Protein AF-A0A426TUD1-F1 (afdb_monomer_lite)

pLDDT: mean 88.81, std 11.78, range [49.31, 98.19]

Sequence (145 aa):
MYEAFNNWSYENLGQWHYAIGYLIVLLSHNWPIMAALAASFWFGVKAYLWPTRCNVSWLLTALLFGLVYEYDKHIATELHAAVDFLFGAEISFWNEPFHRLVGPVITTLLLASAIGMLVQSIRLSILARRARRPVAVVSSHGRQV

Secondary structure (DSSP, 8-state):
-HHHHHHHHHHHHTHHHHHHHHHHHHHHHSHHHHHHHHHHHHHHHHHHHS--HHHHHHHHHHHHHHHHHHIIIIIHHHHHHHHHHHHSSTTGGGHHHHHHIIIIIHHHHHHHHHHHHHHHHHHHHHHHHHHTS------------

Radius of gyration: 25.62 Å; chains: 1; bounding box: 61×51×90 Å

Organism: NCBI:txid2491704

Structure (mmCIF, N/CA/C/O backbone):
data_AF-A0A426TUD1-F1
#
_entry.id   AF-A0A426TUD1-F1
#
loop_
_atom_site.group_PDB
_atom_site.id
_atom_site.type_symbol
_atom_site.label_atom_id
_atom_site.label_alt_id
_atom_site.label_comp_id
_atom_site.label_asym_id
_atom_site.label_entity_id
_atom_site.label_seq_id
_atom_site.pdbx_PDB_ins_code
_atom_site.Cartn_x
_atom_site.Cartn_y
_atom_site.Cartn_z
_atom_site.occupancy
_atom_site.B_iso_or_equiv
_atom_site.auth_seq_id
_atom_site.auth_comp_id
_atom_site.auth_asym_id
_atom_site.auth_atom_id
_atom_site.pdbx_PDB_model_num
ATOM 1 N N . MET A 1 1 ? 31.308 -21.206 5.860 1.00 62.00 1 MET A N 1
ATOM 2 C CA . MET A 1 1 ? 30.139 -21.187 6.775 1.00 62.00 1 MET A CA 1
ATOM 3 C C . MET A 1 1 ? 28.824 -21.342 6.010 1.00 62.00 1 MET A C 1
ATOM 5 O O . MET A 1 1 ? 28.065 -22.231 6.357 1.00 62.00 1 MET A O 1
ATOM 9 N N . TYR A 1 2 ? 28.591 -20.568 4.939 1.00 69.75 2 TYR A N 1
ATOM 10 C CA . TYR A 1 2 ? 27.409 -20.718 4.071 1.00 69.75 2 TYR A CA 1
ATOM 11 C C . TYR A 1 2 ? 27.296 -22.094 3.396 1.00 69.75 2 TYR A C 1
ATOM 13 O O . TYR A 1 2 ? 26.233 -22.698 3.443 1.00 69.75 2 TYR A O 1
ATOM 21 N N . GLU A 1 3 ? 28.385 -22.630 2.839 1.00 78.81 3 GLU A N 1
ATOM 22 C CA . GLU A 1 3 ? 28.361 -23.938 2.158 1.00 78.81 3 GLU A CA 1
ATOM 23 C C . GLU A 1 3 ? 28.045 -25.105 3.103 1.00 78.81 3 GLU A C 1
ATOM 25 O O . GLU A 1 3 ? 27.258 -25.979 2.762 1.00 78.81 3 GLU A O 1
ATOM 30 N N . ALA A 1 4 ? 28.593 -25.086 4.322 1.00 83.44 4 ALA A N 1
ATOM 31 C CA . ALA A 1 4 ? 28.326 -26.118 5.323 1.00 83.44 4 ALA A CA 1
ATOM 32 C C . ALA A 1 4 ? 26.851 -26.132 5.763 1.00 83.44 4 ALA A C 1
ATOM 34 O O . ALA A 1 4 ? 26.264 -27.200 5.909 1.00 83.44 4 ALA A O 1
ATOM 35 N N . PHE A 1 5 ? 26.237 -24.954 5.928 1.00 80.00 5 PHE A N 1
ATOM 36 C CA . PHE A 1 5 ? 24.808 -24.844 6.229 1.00 80.00 5 PHE A CA 1
ATOM 37 C C . PHE A 1 5 ? 23.939 -25.291 5.048 1.00 80.00 5 PHE A C 1
ATOM 39 O O . PHE A 1 5 ? 22.968 -26.007 5.262 1.00 80.00 5 PHE A O 1
ATOM 46 N N . ASN A 1 6 ? 24.306 -24.916 3.819 1.00 80.31 6 ASN A N 1
ATOM 47 C CA . ASN A 1 6 ? 23.543 -25.245 2.613 1.00 80.31 6 ASN A CA 1
ATOM 48 C C . ASN A 1 6 ? 23.564 -26.754 2.305 1.00 80.31 6 ASN A C 1
ATOM 50 O O . ASN A 1 6 ? 22.553 -27.328 1.912 1.00 80.31 6 ASN A O 1
ATOM 54 N N . ASN A 1 7 ? 24.703 -27.416 2.535 1.00 84.50 7 ASN A N 1
ATOM 55 C CA . ASN A 1 7 ? 24.814 -28.869 2.391 1.00 84.50 7 ASN A CA 1
ATOM 56 C C . ASN A 1 7 ? 24.005 -29.593 3.477 1.00 84.50 7 ASN A C 1
ATOM 58 O O . ASN A 1 7 ? 23.218 -30.483 3.164 1.00 84.50 7 ASN A O 1
ATOM 62 N N . TRP A 1 8 ? 24.118 -29.156 4.738 1.00 87.62 8 TRP A N 1
ATOM 63 C CA . TRP A 1 8 ? 23.324 -29.715 5.835 1.00 87.62 8 TRP A CA 1
ATOM 64 C C . TRP A 1 8 ? 21.815 -29.530 5.611 1.00 87.62 8 TRP A C 1
ATOM 66 O O . TRP A 1 8 ? 21.039 -30.463 5.821 1.00 87.62 8 TRP A O 1
ATOM 76 N N . SER A 1 9 ? 21.382 -28.347 5.164 1.00 79.94 9 SER A N 1
ATOM 77 C CA . SER A 1 9 ? 19.968 -28.052 4.924 1.00 79.94 9 SER A CA 1
ATOM 78 C C . SER A 1 9 ? 19.413 -28.867 3.760 1.00 79.94 9 SER A C 1
ATOM 80 O O . SER A 1 9 ? 18.301 -29.379 3.862 1.00 79.94 9 SER A O 1
ATOM 82 N N . TYR A 1 10 ? 20.187 -29.048 2.688 1.00 81.19 10 TYR A N 1
ATOM 83 C CA . TYR A 1 10 ? 19.801 -29.890 1.560 1.00 81.19 10 TYR A CA 1
ATOM 84 C C . TYR A 1 10 ? 19.618 -31.357 1.976 1.00 81.19 10 TYR A C 1
ATOM 86 O O . TYR A 1 10 ? 18.614 -31.972 1.623 1.00 81.19 10 TYR A O 1
ATOM 94 N N . GLU A 1 11 ? 20.536 -31.901 2.775 1.00 87.12 11 GLU A N 1
ATOM 95 C CA . GLU A 1 11 ? 20.474 -33.292 3.240 1.00 87.12 11 GLU A CA 1
ATOM 96 C C . GLU A 1 11 ? 19.332 -33.553 4.236 1.00 87.12 11 GLU A C 1
ATOM 98 O O . GLU A 1 11 ? 18.717 -34.616 4.193 1.00 87.12 11 GLU A O 1
ATOM 103 N N . ASN A 1 12 ? 19.017 -32.594 5.117 1.00 87.94 12 ASN A N 1
ATOM 104 C CA . ASN A 1 12 ? 18.040 -32.795 6.199 1.00 87.94 12 ASN A CA 1
ATOM 105 C C . ASN A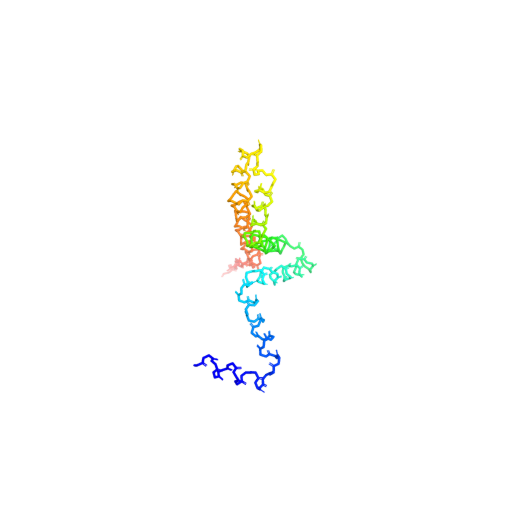 1 12 ? 16.622 -32.311 5.859 1.00 87.94 12 ASN A C 1
ATOM 107 O O . ASN A 1 12 ? 15.647 -32.861 6.367 1.00 87.94 12 ASN A O 1
ATOM 111 N N . LEU A 1 13 ? 16.486 -31.276 5.028 1.00 84.69 13 LEU A N 1
ATOM 112 C CA . LEU A 1 13 ? 15.191 -30.687 4.660 1.00 84.69 13 LEU A CA 1
ATOM 113 C C . LEU A 1 13 ? 14.800 -31.015 3.211 1.00 84.69 13 LEU A C 1
ATOM 115 O O . LEU A 1 13 ? 13.647 -30.814 2.822 1.00 84.69 13 LEU A O 1
ATOM 119 N N . GLY A 1 14 ? 15.727 -31.513 2.387 1.00 85.50 14 GLY A N 1
ATOM 120 C CA . GLY A 1 14 ? 15.478 -31.754 0.968 1.00 85.50 14 GLY A CA 1
ATOM 121 C C . GLY A 1 14 ? 14.998 -30.482 0.263 1.00 85.50 14 GLY A C 1
ATOM 122 O O . GLY A 1 14 ? 15.512 -29.387 0.485 1.00 85.50 14 GLY A O 1
ATOM 123 N N . GLN A 1 15 ? 13.947 -30.601 -0.551 1.00 84.75 15 GLN A N 1
ATOM 124 C CA . GLN A 1 15 ? 13.353 -29.465 -1.273 1.00 84.75 15 GLN A CA 1
ATOM 125 C C . GLN A 1 15 ? 12.700 -28.416 -0.352 1.00 84.75 15 GLN A C 1
ATOM 127 O O . GLN A 1 15 ? 12.514 -27.267 -0.759 1.00 84.75 15 GLN A O 1
ATOM 132 N N . TRP A 1 16 ? 12.387 -28.765 0.904 1.00 86.94 16 TRP A N 1
ATOM 133 C CA . TRP A 1 16 ? 11.811 -27.812 1.856 1.00 86.94 16 TRP A CA 1
ATOM 134 C C . TRP A 1 16 ? 12.781 -26.703 2.243 1.00 86.94 16 TRP A C 1
ATOM 136 O O . TRP A 1 16 ? 12.329 -25.609 2.572 1.00 86.94 16 TRP A O 1
ATOM 146 N N . HIS A 1 17 ? 14.093 -26.939 2.161 1.00 85.00 17 HIS A N 1
ATOM 147 C CA . HIS A 1 17 ? 15.090 -25.900 2.428 1.00 85.00 17 HIS A CA 1
ATOM 148 C C . HIS A 1 17 ? 14.939 -24.725 1.446 1.00 85.00 17 HIS A C 1
ATOM 150 O O . HIS A 1 17 ? 14.888 -23.570 1.873 1.00 85.00 17 HIS A O 1
ATOM 156 N N . TYR A 1 18 ? 14.717 -25.023 0.159 1.00 84.31 18 TYR A N 1
ATOM 157 C CA . TYR A 1 18 ? 14.415 -24.014 -0.856 1.00 84.31 18 TYR A CA 1
ATOM 158 C C . TYR A 1 18 ? 13.061 -23.356 -0.604 1.00 84.31 18 TYR A C 1
ATOM 160 O O . TYR A 1 18 ? 12.976 -22.133 -0.619 1.00 84.31 18 TYR A O 1
ATOM 168 N N . ALA A 1 19 ? 12.008 -24.136 -0.335 1.00 86.94 19 ALA A N 1
ATOM 169 C CA . ALA A 1 19 ? 10.670 -23.589 -0.105 1.00 86.94 19 ALA A CA 1
ATOM 170 C C . ALA A 1 19 ? 10.637 -22.614 1.086 1.00 86.94 19 ALA A C 1
ATOM 172 O O . ALA A 1 19 ? 10.081 -21.522 0.980 1.00 86.94 19 ALA A O 1
ATOM 173 N N . ILE A 1 20 ? 11.278 -22.976 2.201 1.00 87.88 20 ILE A N 1
ATOM 174 C CA . ILE A 1 20 ? 11.386 -22.129 3.394 1.00 87.88 20 ILE A CA 1
ATOM 175 C C . ILE A 1 20 ? 12.242 -20.898 3.093 1.00 87.88 20 ILE A C 1
ATOM 177 O O . ILE A 1 20 ? 11.839 -19.785 3.430 1.00 87.88 20 ILE A O 1
ATOM 181 N N . GLY A 1 21 ? 13.385 -21.072 2.422 1.00 85.25 21 GLY A N 1
ATOM 182 C CA . GLY A 1 21 ? 14.240 -19.960 2.004 1.00 85.25 21 GLY A CA 1
ATOM 183 C C . GLY A 1 21 ? 13.485 -18.947 1.142 1.00 85.25 21 GLY A C 1
ATOM 184 O O . GLY A 1 21 ? 13.479 -17.754 1.447 1.00 85.25 21 GLY A O 1
ATOM 185 N N . TYR A 1 22 ? 12.762 -19.420 0.125 1.00 87.81 22 TYR A N 1
ATOM 186 C CA . TYR A 1 22 ? 11.916 -18.580 -0.720 1.00 87.81 22 TYR A CA 1
ATOM 187 C C . TYR A 1 22 ? 10.798 -17.904 0.063 1.00 87.81 22 TYR A C 1
ATOM 189 O O . TYR A 1 22 ? 10.544 -16.727 -0.162 1.00 87.81 22 TYR A O 1
ATOM 197 N N . LEU A 1 23 ? 10.152 -18.597 0.999 1.00 88.94 23 LEU A N 1
ATOM 198 C CA . LEU A 1 23 ? 9.083 -18.017 1.806 1.00 88.94 23 LEU A CA 1
ATOM 199 C C . LEU A 1 23 ? 9.605 -16.901 2.725 1.00 88.94 23 LEU A C 1
ATOM 201 O O . LEU A 1 23 ? 8.968 -15.854 2.834 1.00 88.94 23 LEU A O 1
ATOM 205 N N . ILE A 1 24 ? 10.789 -17.073 3.322 1.00 89.00 24 ILE A N 1
ATOM 206 C CA . ILE A 1 24 ? 11.458 -16.030 4.116 1.00 89.00 24 ILE A CA 1
ATOM 207 C C . ILE A 1 24 ? 11.775 -14.813 3.242 1.00 89.00 24 ILE A C 1
ATOM 209 O O . ILE A 1 24 ? 11.463 -13.683 3.623 1.00 89.00 24 ILE A O 1
ATOM 213 N N . VAL A 1 25 ? 12.362 -15.023 2.061 1.00 89.88 25 VAL A N 1
ATOM 214 C CA . VAL A 1 25 ? 12.680 -13.929 1.129 1.00 89.88 25 VAL A CA 1
ATOM 215 C C . VAL A 1 25 ? 11.403 -13.231 0.664 1.00 89.88 25 VAL A C 1
ATOM 217 O O . VAL A 1 25 ? 11.317 -12.009 0.723 1.00 89.88 25 VAL A O 1
ATOM 220 N N . LEU A 1 26 ? 10.378 -13.991 0.283 1.00 87.94 26 LEU A N 1
ATOM 221 C CA . LEU A 1 26 ? 9.098 -13.463 -0.177 1.00 87.94 26 LEU A CA 1
ATOM 222 C C . LEU A 1 26 ? 8.443 -12.584 0.893 1.00 87.94 26 LEU A C 1
ATOM 224 O O . LEU A 1 26 ? 8.038 -11.462 0.593 1.00 87.94 26 LEU A O 1
ATOM 228 N N . LEU A 1 27 ? 8.371 -13.069 2.136 1.00 89.81 27 LEU A N 1
ATOM 229 C CA . LEU A 1 27 ? 7.770 -12.334 3.248 1.00 89.81 27 LEU A CA 1
ATOM 230 C C . LEU A 1 27 ? 8.596 -11.115 3.648 1.00 89.81 27 LEU A C 1
ATOM 232 O O . LEU A 1 27 ? 8.030 -10.047 3.846 1.00 89.81 27 LEU A O 1
ATOM 236 N N . SER A 1 28 ? 9.917 -11.249 3.753 1.00 90.19 28 SER A N 1
ATOM 237 C CA . SER A 1 28 ? 10.791 -10.138 4.148 1.00 90.19 28 SER A CA 1
ATOM 238 C C . SER A 1 28 ? 10.846 -9.035 3.092 1.00 90.19 28 SER A C 1
ATOM 240 O O . SER A 1 28 ? 10.890 -7.858 3.437 1.00 90.19 28 SER A O 1
ATOM 242 N N . HIS A 1 29 ? 10.773 -9.391 1.810 1.00 89.75 29 HIS A N 1
ATOM 243 C CA . HIS A 1 29 ? 10.797 -8.433 0.711 1.00 89.75 29 HIS A CA 1
ATOM 244 C C . HIS A 1 29 ? 9.438 -7.747 0.475 1.00 89.75 29 HIS A C 1
ATOM 246 O O . HIS A 1 29 ? 9.391 -6.617 -0.015 1.00 89.75 29 HIS A O 1
ATOM 252 N N . ASN A 1 30 ? 8.332 -8.408 0.839 1.00 90.81 30 ASN A N 1
ATOM 253 C CA . ASN A 1 30 ? 6.959 -7.933 0.620 1.00 90.81 30 ASN A CA 1
ATOM 254 C C . ASN A 1 30 ? 6.190 -7.675 1.925 1.00 90.81 30 ASN A C 1
ATOM 256 O O . ASN A 1 30 ? 4.961 -7.619 1.936 1.00 90.81 30 ASN A O 1
ATOM 260 N N . TRP A 1 31 ? 6.885 -7.505 3.050 1.00 93.12 31 TRP A N 1
ATOM 261 C CA . TRP A 1 31 ? 6.224 -7.335 4.344 1.00 93.12 31 TRP A CA 1
ATOM 262 C C . TRP A 1 31 ? 5.213 -6.167 4.389 1.00 93.12 31 TRP A C 1
ATOM 264 O O . TRP A 1 31 ? 4.180 -6.349 5.041 1.00 93.12 31 TRP A O 1
ATOM 274 N N . PRO A 1 32 ? 5.405 -5.015 3.696 1.00 92.50 32 PRO A N 1
ATOM 275 C CA . PRO A 1 32 ? 4.435 -3.922 3.755 1.00 92.50 32 PRO A CA 1
ATOM 276 C C . PRO A 1 32 ? 3.098 -4.292 3.109 1.00 92.50 32 PRO A C 1
ATOM 278 O O . PRO A 1 32 ? 2.050 -4.021 3.696 1.00 92.50 32 PRO A O 1
ATOM 281 N N . ILE A 1 33 ? 3.113 -4.971 1.953 1.00 93.75 33 ILE A N 1
ATOM 282 C CA . ILE A 1 33 ? 1.878 -5.442 1.314 1.00 93.75 33 ILE A CA 1
ATOM 283 C C . ILE A 1 33 ? 1.223 -6.553 2.135 1.00 93.75 33 ILE A C 1
ATOM 285 O O . ILE A 1 33 ? 0.008 -6.537 2.309 1.00 93.75 33 ILE A O 1
ATOM 289 N N . MET A 1 34 ? 1.999 -7.451 2.752 1.00 94.19 34 MET A N 1
ATOM 290 C CA . MET A 1 34 ? 1.442 -8.469 3.653 1.00 94.19 34 MET A CA 1
ATOM 291 C C . MET A 1 34 ? 0.741 -7.831 4.862 1.00 94.19 34 MET A C 1
ATOM 293 O O . MET A 1 34 ? -0.362 -8.240 5.227 1.00 94.19 34 MET A O 1
ATOM 297 N N . ALA A 1 35 ? 1.332 -6.784 5.447 1.00 94.75 35 ALA A N 1
ATOM 298 C CA . ALA A 1 35 ? 0.714 -6.017 6.525 1.00 94.75 35 ALA A CA 1
ATOM 299 C C . ALA A 1 35 ? -0.559 -5.289 6.059 1.00 94.75 35 ALA A C 1
ATOM 301 O O . ALA A 1 35 ? -1.578 -5.327 6.753 1.00 94.75 35 ALA A O 1
ATOM 302 N N . ALA A 1 36 ? -0.531 -4.674 4.873 1.00 95.62 36 ALA A N 1
ATOM 303 C CA . ALA A 1 36 ? -1.685 -4.003 4.282 1.00 95.62 36 ALA A CA 1
ATOM 304 C C . ALA A 1 36 ? -2.837 -4.979 3.992 1.00 95.62 36 ALA A C 1
ATOM 306 O O . ALA A 1 36 ? -3.989 -4.677 4.308 1.00 95.62 36 ALA A O 1
ATOM 307 N N . LEU A 1 37 ? -2.542 -6.170 3.462 1.00 96.12 37 LEU A N 1
ATOM 308 C CA . LEU A 1 37 ? -3.523 -7.226 3.203 1.00 96.12 37 LEU A CA 1
ATOM 309 C C . LEU A 1 37 ? -4.121 -7.771 4.500 1.00 96.12 37 LEU A C 1
ATOM 311 O O . LEU A 1 37 ? -5.342 -7.857 4.618 1.00 96.12 37 LEU A O 1
ATOM 315 N N . ALA A 1 38 ? -3.290 -8.076 5.500 1.00 97.00 38 ALA A N 1
ATOM 316 C CA . ALA A 1 38 ? -3.763 -8.543 6.800 1.00 97.00 38 ALA A CA 1
ATOM 317 C C . ALA A 1 38 ? -4.657 -7.496 7.489 1.00 97.00 38 ALA A C 1
ATOM 319 O O . ALA A 1 38 ? -5.728 -7.827 8.004 1.00 97.00 38 ALA A O 1
ATOM 320 N N . ALA A 1 39 ? -4.261 -6.219 7.453 1.00 96.88 39 ALA A N 1
ATOM 321 C CA . ALA A 1 39 ? -5.065 -5.121 7.978 1.00 96.88 39 ALA A CA 1
ATOM 322 C C . ALA A 1 39 ? -6.377 -4.951 7.196 1.00 96.88 39 ALA A C 1
ATOM 324 O O . ALA A 1 39 ? -7.435 -4.806 7.809 1.00 96.88 39 ALA A O 1
ATOM 325 N N . SER A 1 40 ? -6.333 -5.022 5.865 1.00 97.25 40 SER A N 1
ATOM 326 C CA . SER A 1 40 ? -7.520 -4.930 5.007 1.00 97.25 40 SER A CA 1
ATOM 327 C C . SER A 1 40 ? -8.489 -6.074 5.276 1.00 97.25 40 SER A C 1
ATOM 329 O O . SER A 1 40 ? -9.683 -5.841 5.424 1.00 97.25 40 SER A O 1
ATOM 331 N N . PHE A 1 41 ? -7.991 -7.300 5.435 1.00 97.94 41 PHE A N 1
ATOM 332 C CA . PHE A 1 41 ? -8.816 -8.441 5.814 1.00 97.94 41 PHE A CA 1
ATOM 333 C C . PHE A 1 41 ? -9.466 -8.225 7.185 1.00 97.94 41 PHE A C 1
ATOM 335 O O . PHE A 1 41 ? -10.683 -8.326 7.328 1.00 97.94 41 PHE A O 1
ATOM 342 N N . TRP A 1 42 ? -8.677 -7.842 8.190 1.00 97.69 42 TRP A N 1
ATOM 343 C CA . TRP A 1 42 ? -9.167 -7.598 9.545 1.00 97.69 42 TRP A CA 1
ATOM 344 C C . TRP A 1 42 ? -10.233 -6.498 9.613 1.00 97.69 42 TRP A C 1
ATOM 346 O O . TRP A 1 42 ? -11.295 -6.682 10.217 1.00 97.69 42 TRP A O 1
ATOM 356 N N . PHE A 1 43 ? -9.973 -5.345 8.995 1.00 97.31 43 PHE A N 1
ATOM 357 C CA . PHE A 1 43 ? -10.927 -4.241 8.962 1.00 97.31 43 PHE A CA 1
ATOM 358 C C . PHE A 1 43 ? -12.093 -4.505 8.011 1.00 97.31 43 PHE A C 1
ATOM 360 O O . PHE A 1 43 ? -13.184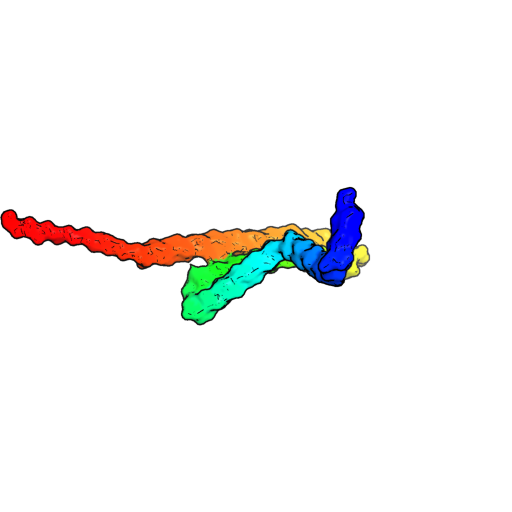 -4.014 8.280 1.00 97.31 43 PHE A O 1
ATOM 367 N N . GLY A 1 44 ? -11.907 -5.332 6.983 1.00 97.00 44 GLY A N 1
ATOM 368 C CA . GLY A 1 44 ? -12.966 -5.837 6.113 1.00 97.00 44 GLY A CA 1
ATOM 369 C C . GLY A 1 44 ? -13.960 -6.697 6.884 1.00 97.00 44 GLY A C 1
ATOM 370 O O . GLY A 1 44 ? -15.150 -6.391 6.891 1.00 97.00 44 GLY A O 1
ATOM 371 N N . VAL A 1 45 ? -13.475 -7.688 7.639 1.00 98.00 45 VAL A N 1
ATOM 372 C CA . VAL A 1 45 ? -14.313 -8.506 8.534 1.00 98.00 45 VAL A CA 1
ATOM 373 C C . VAL A 1 45 ? -15.035 -7.623 9.552 1.00 98.00 45 VAL A C 1
ATOM 375 O O . VAL A 1 45 ? -16.243 -7.747 9.746 1.00 98.00 45 VAL A O 1
ATOM 378 N N . LYS A 1 46 ? -14.333 -6.671 10.178 1.00 96.56 46 LYS A N 1
ATOM 379 C CA . LYS A 1 46 ? -14.961 -5.741 11.129 1.00 96.56 46 LYS A CA 1
ATOM 380 C C . LYS A 1 46 ? -15.990 -4.818 10.492 1.00 96.56 46 LYS A C 1
ATOM 382 O O . LYS A 1 46 ? -16.982 -4.521 11.145 1.00 96.56 46 LYS A O 1
ATOM 387 N N . ALA A 1 47 ? -15.752 -4.325 9.281 1.00 96.19 47 ALA A N 1
ATOM 388 C CA . ALA A 1 47 ? -16.692 -3.474 8.561 1.00 96.19 47 ALA A CA 1
ATOM 389 C C . ALA A 1 47 ? -17.926 -4.266 8.114 1.00 96.19 47 ALA A C 1
ATOM 391 O O . ALA A 1 47 ? -19.027 -3.732 8.175 1.00 96.19 47 ALA A O 1
ATOM 392 N N . TYR A 1 48 ? -17.750 -5.539 7.750 1.00 97.31 48 TYR A N 1
ATOM 393 C CA . TYR A 1 48 ? -18.840 -6.453 7.426 1.00 97.31 48 TYR A CA 1
ATOM 394 C C . TYR A 1 48 ? -19.723 -6.749 8.648 1.00 97.31 48 TYR A C 1
ATOM 396 O O . TYR A 1 48 ? -20.940 -6.619 8.576 1.00 97.31 48 TYR A O 1
ATOM 404 N N . LEU A 1 49 ? -19.113 -7.087 9.790 1.00 97.56 49 LEU A N 1
ATOM 405 C CA . LEU A 1 49 ? -19.850 -7.387 11.025 1.00 97.56 49 LEU A CA 1
ATOM 406 C C . LEU A 1 49 ? -20.427 -6.129 11.696 1.00 97.56 49 LEU A C 1
ATOM 408 O O . LEU A 1 49 ? -21.527 -6.162 12.243 1.00 97.56 49 LEU A O 1
ATOM 412 N N . TRP A 1 50 ? -19.691 -5.015 11.665 1.00 95.25 50 TRP A N 1
ATOM 413 C CA . TRP A 1 50 ? -20.069 -3.740 12.279 1.00 95.25 50 TRP A CA 1
ATOM 414 C C . TRP A 1 50 ? -19.680 -2.568 11.363 1.00 95.25 50 TRP A C 1
ATOM 416 O O . TRP A 1 50 ? -18.566 -2.034 11.491 1.00 95.25 50 TRP A O 1
ATOM 426 N N . PRO A 1 51 ? -20.584 -2.105 10.479 1.00 92.88 51 PRO A N 1
ATOM 427 C CA . PRO A 1 51 ? -20.301 -1.089 9.460 1.00 92.88 51 PRO A CA 1
ATOM 428 C C . PRO A 1 51 ? -20.219 0.330 10.050 1.00 92.88 51 PRO A C 1
ATOM 430 O O . PRO A 1 51 ? -20.973 1.240 9.714 1.00 92.88 51 PRO A O 1
ATOM 433 N N . THR A 1 52 ? -19.287 0.544 10.976 1.00 95.00 52 THR A N 1
ATOM 434 C CA . THR A 1 52 ? -19.015 1.856 11.563 1.00 95.00 52 THR A CA 1
ATOM 435 C C . THR A 1 52 ? -18.074 2.656 10.669 1.00 95.00 52 THR A C 1
ATOM 437 O O . THR A 1 52 ? -17.156 2.104 10.059 1.00 95.00 52 THR A O 1
ATOM 440 N N . ARG A 1 53 ? -18.223 3.989 10.671 1.00 94.88 53 ARG A N 1
ATOM 441 C CA . ARG A 1 53 ? -17.312 4.902 9.950 1.00 94.88 53 ARG A CA 1
ATOM 442 C C . ARG A 1 53 ? -15.840 4.661 10.302 1.00 94.88 53 ARG A C 1
ATOM 444 O O . ARG A 1 53 ? -14.981 4.782 9.443 1.00 94.88 53 ARG A O 1
ATOM 451 N N . CYS A 1 54 ? -15.556 4.293 11.552 1.00 95.38 54 CYS A N 1
ATOM 452 C CA . CYS A 1 54 ? -14.205 3.979 12.012 1.00 95.38 54 CYS A CA 1
ATOM 453 C C . CYS A 1 54 ? -13.633 2.730 11.321 1.00 95.38 54 CYS A C 1
ATOM 455 O O . CYS A 1 54 ? -12.501 2.768 10.853 1.00 95.38 54 CYS A O 1
ATOM 457 N N . ASN A 1 55 ? -14.403 1.639 11.234 1.00 96.12 55 ASN A N 1
ATOM 458 C CA . ASN A 1 55 ? -13.941 0.397 10.605 1.00 96.12 55 ASN A CA 1
ATOM 459 C C . ASN A 1 55 ? -13.724 0.580 9.098 1.00 96.12 55 ASN A C 1
ATOM 461 O O . ASN A 1 55 ? -12.696 0.155 8.580 1.00 96.12 55 ASN A O 1
ATOM 465 N N . VAL A 1 5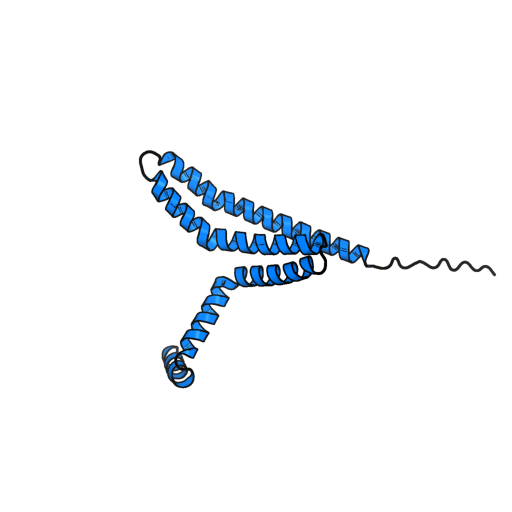6 ? -14.646 1.272 8.420 1.00 96.81 56 VAL A N 1
ATOM 466 C CA . VAL A 1 56 ? -14.516 1.592 6.989 1.00 96.81 56 VAL A CA 1
ATOM 467 C C . VAL A 1 56 ? -13.307 2.495 6.737 1.00 96.81 56 VAL A C 1
ATOM 469 O O . VAL A 1 56 ? -12.542 2.245 5.813 1.00 96.81 56 VAL A O 1
ATOM 472 N N . SER A 1 57 ? -13.088 3.507 7.582 1.00 97.50 57 SER A N 1
ATOM 473 C CA . SER A 1 57 ? -11.926 4.397 7.467 1.00 97.50 57 SER A CA 1
ATOM 474 C C . SER A 1 57 ? -10.615 3.618 7.564 1.00 97.50 57 SER A C 1
ATOM 476 O O . SER A 1 57 ? -9.742 3.797 6.723 1.00 97.50 57 SER A O 1
ATOM 478 N N . TRP A 1 58 ? -10.493 2.703 8.531 1.00 97.75 58 TRP A N 1
ATOM 479 C CA . TRP A 1 58 ? -9.302 1.864 8.670 1.00 97.75 58 TRP A CA 1
ATOM 480 C C . TRP A 1 58 ? -9.116 0.866 7.525 1.00 97.75 58 TRP A C 1
ATOM 482 O O . TRP A 1 58 ? -7.981 0.643 7.111 1.00 97.75 58 TRP A O 1
ATOM 492 N N . LEU A 1 59 ? -10.203 0.299 6.992 1.00 97.81 59 LEU A N 1
ATOM 493 C CA . LEU A 1 59 ? -10.151 -0.535 5.790 1.00 97.81 59 LEU A CA 1
ATOM 494 C C . LEU A 1 59 ? -9.589 0.259 4.604 1.00 97.81 59 LEU A C 1
ATOM 496 O O . LEU A 1 59 ? -8.647 -0.186 3.957 1.00 97.81 59 LEU A O 1
ATOM 500 N N . LEU A 1 60 ? -10.117 1.460 4.361 1.00 97.12 60 LEU A N 1
ATOM 501 C CA . LEU A 1 60 ? -9.635 2.343 3.298 1.00 97.12 60 LEU A CA 1
ATOM 502 C C . LEU A 1 60 ? -8.177 2.765 3.516 1.00 97.12 60 LEU A C 1
ATOM 504 O O . LEU A 1 60 ? -7.403 2.780 2.565 1.00 97.12 60 LEU A O 1
ATOM 508 N N . THR A 1 61 ? -7.778 3.061 4.758 1.00 97.50 61 THR A N 1
ATOM 509 C CA . THR A 1 61 ? -6.374 3.325 5.101 1.00 97.50 61 THR A CA 1
ATOM 510 C C . THR A 1 61 ? -5.484 2.137 4.726 1.00 97.50 61 THR A C 1
ATOM 512 O O . THR A 1 61 ? -4.467 2.335 4.070 1.00 97.50 61 THR A O 1
ATOM 515 N N . ALA A 1 62 ? -5.863 0.910 5.099 1.00 97.44 62 ALA A N 1
ATOM 516 C CA . ALA A 1 62 ? -5.081 -0.290 4.801 1.00 97.44 62 ALA A CA 1
ATOM 517 C C . ALA A 1 62 ? -4.947 -0.544 3.289 1.00 97.44 62 ALA A C 1
ATOM 519 O O . ALA A 1 62 ? -3.845 -0.808 2.811 1.00 97.44 62 ALA A O 1
ATOM 520 N N . LEU A 1 63 ? -6.039 -0.383 2.535 1.00 97.50 63 LEU A N 1
ATOM 521 C CA . LEU A 1 63 ? -6.032 -0.510 1.076 1.00 97.50 63 LEU A CA 1
ATOM 522 C C . LEU A 1 63 ? -5.148 0.551 0.408 1.00 97.50 63 LEU A C 1
ATOM 524 O O . LEU A 1 63 ? -4.382 0.220 -0.491 1.00 97.50 63 LEU A O 1
ATOM 528 N N . LEU A 1 64 ? -5.203 1.807 0.869 1.00 97.06 64 LEU A N 1
ATOM 529 C CA . LEU A 1 64 ? -4.348 2.880 0.352 1.00 97.06 64 LEU A CA 1
ATOM 530 C C . LEU A 1 64 ? -2.867 2.623 0.625 1.00 97.06 64 LEU A C 1
ATOM 532 O O . LEU A 1 64 ? -2.053 2.867 -0.256 1.00 97.06 64 LEU A O 1
ATOM 536 N N . PHE A 1 65 ? -2.506 2.104 1.800 1.00 95.94 65 PHE A N 1
ATOM 537 C CA . PHE A 1 65 ? -1.119 1.713 2.072 1.00 95.94 65 PHE A CA 1
ATOM 538 C C . PHE A 1 65 ? -0.638 0.604 1.133 1.00 95.94 65 PHE A C 1
ATOM 540 O O . PHE A 1 65 ? 0.472 0.694 0.615 1.00 95.94 65 PHE A O 1
ATOM 547 N N . GLY A 1 66 ? -1.476 -0.408 0.883 1.00 96.06 66 GLY A N 1
ATOM 548 C CA . GLY A 1 66 ? -1.170 -1.453 -0.095 1.00 96.06 66 GLY A CA 1
ATOM 549 C C . GLY A 1 66 ? -0.988 -0.884 -1.502 1.00 96.06 66 GLY A C 1
ATOM 550 O O . GLY A 1 66 ? -0.007 -1.200 -2.167 1.00 96.06 66 GLY A O 1
ATOM 551 N N . LEU A 1 67 ? -1.883 0.015 -1.920 1.00 96.06 67 LEU A N 1
ATOM 552 C CA . LEU A 1 67 ? -1.817 0.661 -3.228 1.00 96.06 67 LEU A CA 1
ATOM 553 C C . LEU A 1 67 ? -0.571 1.538 -3.384 1.00 96.06 67 LEU A C 1
ATOM 555 O O . LEU A 1 67 ? 0.082 1.446 -4.411 1.00 96.06 67 LEU A O 1
ATOM 559 N N . VAL A 1 68 ? -0.225 2.360 -2.386 1.00 96.19 68 VAL A N 1
ATOM 560 C CA . VAL A 1 68 ? 0.998 3.185 -2.405 1.00 96.19 68 VAL A CA 1
ATOM 561 C C . VAL A 1 68 ? 2.227 2.302 -2.587 1.00 96.19 68 VAL A C 1
ATOM 563 O O . VAL A 1 68 ? 3.067 2.596 -3.430 1.00 96.19 68 VAL A O 1
ATOM 566 N N . TYR A 1 69 ? 2.317 1.217 -1.814 1.00 95.31 69 TYR A N 1
ATOM 567 C CA . TYR A 1 69 ? 3.448 0.300 -1.878 1.00 95.31 69 TYR A CA 1
ATOM 568 C C . TYR A 1 69 ? 3.564 -0.381 -3.244 1.00 95.31 69 TYR A C 1
ATOM 570 O O . TYR A 1 69 ? 4.631 -0.347 -3.844 1.00 95.31 69 TYR A O 1
ATOM 578 N N . GLU A 1 70 ? 2.479 -0.971 -3.749 1.00 95.06 70 GLU A N 1
ATOM 579 C CA . GLU A 1 70 ? 2.488 -1.634 -5.059 1.00 95.06 70 GLU A CA 1
ATOM 580 C C . GLU A 1 70 ? 2.726 -0.646 -6.201 1.00 95.06 70 GLU A C 1
ATOM 582 O O . GLU A 1 70 ? 3.403 -0.969 -7.180 1.00 95.06 70 GLU A O 1
ATOM 587 N N . TYR A 1 71 ? 2.208 0.576 -6.060 1.00 95.81 71 TYR A N 1
ATOM 588 C CA . TYR A 1 71 ? 2.412 1.615 -7.048 1.00 95.81 71 TYR A CA 1
ATOM 589 C C . TYR A 1 71 ? 3.884 1.992 -7.166 1.00 95.81 71 TYR A C 1
ATOM 591 O O . TYR A 1 71 ? 4.451 1.913 -8.251 1.00 95.81 71 TYR A O 1
ATOM 599 N N . ASP A 1 72 ? 4.498 2.356 -6.043 1.00 92.75 72 ASP A N 1
ATOM 600 C CA . ASP A 1 72 ? 5.892 2.790 -5.996 1.00 92.75 72 ASP A CA 1
ATOM 601 C C . ASP A 1 72 ? 6.858 1.655 -6.363 1.00 92.75 72 ASP A C 1
ATOM 603 O O . ASP A 1 72 ? 7.841 1.870 -7.066 1.00 92.75 72 ASP A O 1
ATOM 607 N N . LYS A 1 73 ? 6.552 0.426 -5.930 1.00 90.81 73 LYS A N 1
ATOM 608 C CA . LYS A 1 73 ? 7.434 -0.726 -6.122 1.00 90.81 73 LYS A CA 1
ATOM 609 C C . LYS A 1 73 ? 7.381 -1.332 -7.523 1.00 90.81 73 LYS A C 1
ATOM 611 O O . LYS A 1 73 ? 8.413 -1.790 -8.007 1.00 90.81 73 LYS A O 1
ATOM 616 N N . HIS A 1 74 ? 6.202 -1.408 -8.139 1.00 91.62 74 HIS A N 1
ATOM 617 C CA . HIS A 1 74 ? 6.021 -2.158 -9.386 1.00 91.62 74 HIS A CA 1
ATOM 618 C C . HIS A 1 74 ? 5.373 -1.315 -10.489 1.00 91.62 74 HIS A C 1
ATOM 620 O O . HIS A 1 74 ? 5.864 -1.294 -11.614 1.00 91.62 74 HIS A O 1
ATOM 626 N N . ILE A 1 75 ? 4.284 -0.599 -10.194 1.00 92.75 75 ILE A N 1
ATOM 627 C CA . ILE A 1 75 ? 3.477 0.044 -11.246 1.00 92.75 75 ILE A CA 1
ATOM 628 C C . ILE A 1 75 ? 4.198 1.250 -11.856 1.00 92.75 75 ILE A C 1
ATOM 630 O O . ILE A 1 75 ? 4.180 1.410 -13.073 1.00 92.75 75 ILE A O 1
ATOM 634 N N . ALA A 1 76 ? 4.840 2.092 -11.044 1.00 93.06 76 ALA A N 1
ATOM 635 C CA . ALA A 1 76 ? 5.521 3.289 -11.524 1.00 93.06 76 ALA A CA 1
ATOM 636 C C . ALA A 1 76 ? 6.628 2.936 -12.527 1.00 93.06 76 ALA A C 1
ATOM 638 O O . ALA A 1 76 ? 6.718 3.559 -13.581 1.00 93.06 76 ALA A O 1
ATOM 639 N N . THR A 1 77 ? 7.424 1.900 -12.247 1.00 93.12 77 THR A N 1
ATOM 640 C CA . THR A 1 77 ? 8.491 1.432 -13.143 1.00 93.12 77 THR A CA 1
ATOM 641 C C . THR A 1 77 ? 7.948 0.967 -14.494 1.00 93.12 77 THR A C 1
ATOM 643 O O . THR A 1 77 ? 8.462 1.379 -15.531 1.00 93.12 77 THR A O 1
ATOM 646 N N . GLU A 1 78 ? 6.880 0.168 -14.497 1.00 93.75 78 GLU A N 1
ATOM 647 C CA . GLU A 1 78 ? 6.238 -0.290 -15.737 1.00 93.75 78 GLU A CA 1
ATOM 648 C C . GLU A 1 78 ? 5.607 0.875 -16.516 1.00 93.75 78 GLU A C 1
ATOM 650 O O . GLU A 1 78 ? 5.698 0.939 -17.743 1.00 93.75 78 GLU A O 1
ATOM 655 N N . LEU A 1 79 ? 5.016 1.849 -15.814 1.00 93.44 79 LEU A N 1
ATOM 656 C CA . LEU A 1 79 ? 4.494 3.064 -16.438 1.00 93.44 79 LEU A CA 1
ATOM 657 C C . LEU A 1 79 ? 5.608 3.910 -17.055 1.00 93.44 79 LEU A C 1
ATOM 659 O O . LEU A 1 79 ? 5.429 4.401 -18.164 1.00 93.44 79 LEU A O 1
ATOM 663 N N . HIS A 1 80 ? 6.756 4.053 -16.392 1.00 93.62 80 HIS A N 1
ATOM 664 C CA . HIS A 1 80 ? 7.918 4.736 -16.961 1.00 93.62 80 HIS A CA 1
ATOM 665 C C . HIS A 1 80 ? 8.389 4.056 -18.251 1.00 93.62 80 HIS A C 1
ATOM 667 O O . HIS A 1 80 ? 8.553 4.732 -19.264 1.00 93.62 80 HIS A O 1
ATOM 673 N N . ALA A 1 81 ? 8.497 2.724 -18.256 1.00 93.00 81 ALA A N 1
ATOM 674 C CA . ALA A 1 81 ? 8.854 1.970 -19.457 1.00 93.00 81 ALA A CA 1
ATOM 675 C C . ALA A 1 81 ? 7.830 2.158 -20.593 1.00 93.00 81 ALA A C 1
ATOM 677 O O . ALA A 1 81 ? 8.205 2.338 -21.754 1.00 93.00 81 ALA A O 1
ATOM 678 N N . ALA A 1 82 ? 6.533 2.170 -20.272 1.00 92.38 82 ALA A N 1
ATOM 679 C CA . ALA A 1 82 ? 5.478 2.438 -21.246 1.00 92.38 82 ALA A CA 1
ATOM 680 C C . ALA A 1 82 ? 5.544 3.872 -21.799 1.00 92.38 82 ALA A C 1
ATOM 682 O O . ALA A 1 82 ? 5.344 4.076 -22.997 1.00 92.38 82 ALA A O 1
ATOM 683 N N . VAL A 1 83 ? 5.842 4.861 -20.951 1.00 92.75 83 VAL A N 1
ATOM 684 C CA . VAL A 1 83 ? 6.028 6.256 -21.369 1.00 92.75 83 VAL A CA 1
ATOM 685 C C . VAL A 1 83 ? 7.237 6.372 -22.300 1.00 92.75 83 VAL A C 1
ATOM 687 O O . VAL A 1 83 ? 7.111 6.965 -23.369 1.00 92.75 83 VAL A O 1
ATOM 690 N N . ASP A 1 84 ? 8.366 5.746 -21.972 1.00 92.25 84 ASP A N 1
ATOM 691 C CA . ASP A 1 84 ? 9.548 5.749 -22.840 1.00 92.25 84 ASP A CA 1
ATOM 692 C C . ASP A 1 84 ? 9.265 5.110 -24.204 1.00 92.25 84 ASP A C 1
ATOM 694 O O . ASP A 1 84 ? 9.679 5.636 -25.239 1.00 92.25 84 ASP A O 1
ATOM 698 N N . PHE A 1 85 ? 8.505 4.012 -24.228 1.00 90.56 85 PHE A N 1
ATOM 699 C CA . PHE A 1 85 ? 8.106 3.354 -25.471 1.00 90.56 85 PHE A CA 1
ATOM 700 C C . PHE A 1 85 ? 7.178 4.228 -26.329 1.00 90.56 85 PHE A C 1
ATOM 702 O O . PHE A 1 85 ? 7.383 4.355 -27.535 1.00 90.56 85 PHE A O 1
ATOM 709 N N . LEU A 1 86 ? 6.159 4.842 -25.720 1.00 89.38 86 LEU A N 1
ATOM 710 C CA . LEU A 1 86 ? 5.144 5.625 -26.435 1.00 89.38 86 LEU A CA 1
ATOM 711 C C . LEU A 1 86 ? 5.643 7.013 -26.857 1.00 89.38 86 LEU A C 1
ATOM 713 O O . LEU A 1 86 ? 5.197 7.542 -27.876 1.00 89.38 86 LEU A O 1
ATOM 717 N N . PHE A 1 87 ? 6.562 7.602 -26.092 1.00 88.75 87 PHE A N 1
ATOM 718 C CA . PHE A 1 87 ? 7.017 8.981 -26.267 1.00 88.75 87 PHE A CA 1
ATOM 719 C C . PHE A 1 87 ? 8.519 9.082 -26.578 1.00 88.75 87 PHE A C 1
ATOM 721 O O . PHE A 1 87 ? 9.087 10.157 -26.468 1.00 88.75 87 PHE A O 1
ATOM 728 N N . GLY A 1 88 ? 9.196 8.016 -27.009 1.00 77.06 88 GLY A N 1
ATOM 729 C CA . GLY A 1 88 ? 10.645 8.046 -27.270 1.00 77.06 88 GLY A CA 1
ATOM 730 C C . GLY A 1 88 ? 11.098 8.818 -28.525 1.00 77.06 88 GLY A C 1
ATOM 731 O O . GLY A 1 88 ? 12.275 9.154 -28.630 1.00 77.06 88 GLY A O 1
ATOM 732 N N . ALA A 1 89 ? 10.198 9.108 -29.476 1.00 77.88 89 ALA A N 1
ATOM 733 C CA . ALA A 1 89 ? 10.542 9.645 -30.804 1.00 77.88 89 ALA A CA 1
ATOM 734 C C . ALA A 1 89 ? 9.964 11.056 -31.076 1.00 77.88 89 ALA A C 1
ATOM 736 O O . ALA A 1 89 ? 10.297 12.019 -30.384 1.00 77.88 89 ALA A O 1
ATOM 737 N N . GLU A 1 90 ? 9.098 11.201 -32.085 1.00 73.19 90 GLU A N 1
ATOM 738 C CA . GLU A 1 90 ? 8.549 12.481 -32.585 1.00 73.19 90 GLU A CA 1
ATOM 739 C C . GLU A 1 90 ? 7.770 13.289 -31.528 1.00 73.19 90 GLU A C 1
ATOM 741 O O . GLU A 1 90 ? 7.554 14.490 -31.678 1.00 73.19 90 GLU A O 1
ATOM 746 N N . ILE A 1 91 ? 7.373 12.635 -30.435 1.00 82.00 91 ILE A N 1
ATOM 747 C CA . ILE A 1 91 ? 6.536 13.176 -29.357 1.00 82.00 91 ILE A CA 1
ATOM 748 C C . ILE A 1 91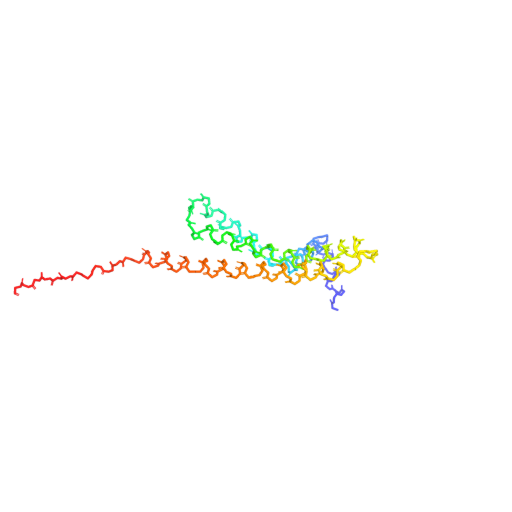 ? 7.336 13.265 -28.031 1.00 82.00 91 ILE A C 1
ATOM 750 O O . ILE A 1 91 ? 6.773 13.407 -26.948 1.00 82.00 91 ILE A O 1
ATOM 754 N N . SER A 1 92 ? 8.673 13.222 -28.101 1.00 85.62 92 SER A N 1
ATOM 755 C CA . SER A 1 92 ? 9.594 13.159 -26.946 1.00 85.62 92 SER A CA 1
ATOM 756 C C . SER A 1 92 ? 9.535 14.314 -25.962 1.00 85.62 92 SER A C 1
ATOM 758 O O . SER A 1 92 ? 9.852 14.136 -24.787 1.00 85.62 92 SER A O 1
ATOM 760 N N . PHE A 1 93 ? 9.036 15.472 -26.379 1.00 90.19 93 PHE A N 1
ATOM 761 C CA . PHE A 1 93 ? 8.804 16.586 -25.463 1.00 90.19 93 PHE A CA 1
ATOM 762 C C . PHE A 1 93 ? 7.742 16.277 -24.389 1.00 90.19 93 PHE A C 1
ATOM 764 O O . PHE A 1 93 ? 7.742 16.919 -23.340 1.00 90.19 93 PHE A O 1
ATOM 771 N N . TRP A 1 94 ? 6.864 15.292 -24.620 1.00 91.44 94 TRP A N 1
ATOM 772 C CA . TRP A 1 94 ? 5.903 14.808 -23.626 1.00 91.44 94 TRP A CA 1
ATOM 773 C C . TRP A 1 94 ? 6.476 13.754 -22.675 1.00 91.44 94 TRP A C 1
ATOM 775 O O . TRP A 1 94 ? 5.889 13.535 -21.616 1.00 91.44 94 TRP A O 1
ATOM 785 N N . ASN A 1 95 ? 7.617 13.143 -23.009 1.00 91.62 95 ASN A N 1
ATOM 786 C CA . ASN A 1 95 ? 8.204 12.056 -22.228 1.00 91.62 95 ASN A CA 1
ATOM 787 C C . ASN A 1 95 ? 8.478 12.501 -20.775 1.00 91.62 95 ASN A C 1
ATOM 789 O O . ASN A 1 95 ? 7.901 11.974 -19.825 1.00 91.62 95 ASN A O 1
ATOM 793 N N . GLU A 1 96 ? 9.254 13.572 -20.606 1.00 91.06 96 GLU A N 1
ATOM 794 C CA . GLU A 1 96 ? 9.616 14.109 -19.288 1.00 91.06 96 GLU A CA 1
ATOM 795 C C . GLU A 1 96 ? 8.394 14.554 -18.442 1.00 91.06 96 GLU A C 1
ATOM 797 O O . GLU A 1 96 ? 8.309 14.182 -17.267 1.00 91.06 96 GLU A O 1
ATOM 802 N N . PRO A 1 97 ? 7.406 15.307 -18.980 1.00 93.94 97 PRO A N 1
ATOM 803 C CA . PRO A 1 97 ? 6.159 15.586 -18.267 1.00 93.94 97 PRO A CA 1
ATOM 804 C C . PRO A 1 97 ? 5.428 14.334 -17.773 1.00 93.94 97 PRO A C 1
ATOM 806 O O . PRO A 1 97 ? 4.965 14.315 -16.630 1.00 93.94 97 PRO A O 1
ATOM 809 N N . PHE A 1 98 ? 5.330 13.290 -18.601 1.00 93.94 98 PHE A N 1
ATOM 810 C CA . PHE A 1 98 ? 4.658 12.053 -18.214 1.00 93.94 98 PHE A CA 1
ATOM 811 C C . PHE A 1 98 ? 5.461 11.251 -17.192 1.00 93.94 98 PHE A C 1
ATOM 813 O O . PHE A 1 98 ? 4.851 10.741 -16.256 1.00 93.94 98 PHE A O 1
ATOM 820 N N . HIS A 1 99 ? 6.796 11.225 -17.271 1.00 93.56 99 HIS A N 1
ATOM 821 C CA . HIS A 1 99 ? 7.649 10.659 -16.216 1.00 93.56 99 HIS A CA 1
ATOM 822 C C . HIS A 1 99 ? 7.393 11.332 -14.871 1.00 93.56 99 HIS A C 1
ATOM 824 O O . HIS A 1 99 ? 7.158 10.659 -13.870 1.00 93.56 99 HIS A O 1
ATOM 830 N N . ARG A 1 100 ? 7.364 12.669 -14.836 1.00 94.62 100 ARG A N 1
ATOM 831 C CA . ARG A 1 100 ? 7.051 13.403 -13.600 1.00 94.62 100 ARG A CA 1
ATOM 832 C C . ARG A 1 100 ? 5.645 13.099 -13.094 1.00 94.62 100 ARG A C 1
ATOM 834 O O . ARG A 1 100 ? 5.440 13.016 -11.884 1.00 94.62 100 ARG A O 1
ATOM 841 N N . LEU A 1 101 ? 4.686 12.938 -14.003 1.00 95.31 101 LEU A N 1
ATOM 842 C CA . LEU A 1 101 ? 3.313 12.608 -13.648 1.00 95.31 101 LEU A CA 1
ATOM 843 C C . LEU A 1 101 ? 3.223 11.218 -13.000 1.00 95.31 101 LEU A C 1
ATOM 845 O O . LEU A 1 101 ? 2.737 11.107 -11.875 1.00 95.31 101 LEU A O 1
ATOM 849 N N . VAL A 1 102 ? 3.691 10.175 -13.692 1.00 94.00 102 VAL A N 1
ATOM 850 C CA . VAL A 1 102 ? 3.530 8.781 -13.250 1.00 94.00 102 VAL A CA 1
ATOM 851 C C . VAL A 1 102 ? 4.482 8.395 -12.124 1.00 94.00 102 VAL A C 1
ATOM 853 O O . VAL A 1 102 ? 4.131 7.550 -11.311 1.00 94.00 102 VAL A O 1
ATOM 856 N N . GLY A 1 103 ? 5.641 9.035 -12.012 1.00 92.06 103 GLY A N 1
ATOM 857 C CA . GLY A 1 103 ? 6.528 8.847 -10.872 1.00 92.06 103 GLY A CA 1
ATOM 858 C C . GLY A 1 103 ? 6.116 9.751 -9.705 1.00 92.06 103 GLY A C 1
ATOM 859 O O . GLY A 1 103 ? 5.165 9.460 -8.975 1.00 92.06 103 GLY A O 1
ATOM 860 N N . PRO A 1 104 ? 6.814 10.881 -9.504 1.00 93.56 104 PRO A N 1
ATOM 861 C CA . PRO A 1 104 ? 6.722 11.649 -8.270 1.00 93.56 104 PRO A CA 1
ATOM 862 C C . PRO A 1 104 ? 5.334 12.238 -7.994 1.00 93.56 104 PRO A C 1
ATOM 864 O O . PRO A 1 104 ? 4.931 12.277 -6.830 1.00 93.56 104 PRO A O 1
ATOM 867 N N . VAL A 1 105 ? 4.583 12.694 -9.005 1.00 96.19 105 VAL A N 1
ATOM 868 C CA . VAL A 1 105 ? 3.282 13.347 -8.767 1.00 96.19 105 VAL A CA 1
ATOM 869 C C . VAL A 1 105 ? 2.252 12.350 -8.242 1.00 96.19 105 VAL A C 1
ATOM 871 O O . VAL A 1 105 ? 1.681 12.588 -7.175 1.00 96.19 105 VAL A O 1
ATOM 874 N N . ILE A 1 106 ? 2.024 11.231 -8.936 1.00 95.56 106 ILE A N 1
ATOM 875 C CA . ILE A 1 106 ? 1.057 10.226 -8.474 1.00 95.56 106 ILE A CA 1
ATOM 876 C C . ILE A 1 106 ? 1.506 9.611 -7.145 1.00 95.56 106 ILE A C 1
ATOM 878 O O . ILE A 1 106 ? 0.687 9.532 -6.227 1.00 95.56 106 ILE A O 1
ATOM 882 N N . THR A 1 107 ? 2.790 9.271 -6.980 1.00 94.56 107 THR A N 1
ATOM 883 C CA . THR A 1 107 ? 3.302 8.747 -5.701 1.00 94.56 107 THR A CA 1
ATOM 884 C C . THR A 1 107 ? 3.053 9.727 -4.551 1.00 94.56 107 THR A C 1
ATOM 886 O O . THR A 1 107 ? 2.561 9.329 -3.493 1.00 94.56 107 THR A O 1
ATOM 889 N N . THR A 1 108 ? 3.293 11.027 -4.756 1.00 95.75 108 THR A N 1
ATOM 890 C CA . THR A 1 108 ? 3.028 12.056 -3.736 1.00 95.75 108 THR A CA 1
ATOM 891 C C . THR A 1 108 ? 1.541 12.154 -3.400 1.00 95.75 108 THR A C 1
ATOM 893 O O . THR A 1 108 ? 1.182 12.225 -2.224 1.00 95.75 108 THR A O 1
ATOM 896 N N . LEU A 1 109 ? 0.660 12.136 -4.405 1.00 97.19 109 LEU A N 1
ATOM 897 C CA . LEU A 1 109 ? -0.790 12.203 -4.198 1.00 97.19 109 LEU A CA 1
ATOM 898 C C . LEU A 1 109 ? -1.323 10.976 -3.450 1.00 97.19 109 LEU A C 1
ATOM 900 O O . LEU A 1 109 ? -2.138 11.119 -2.534 1.00 97.19 109 LEU A O 1
ATOM 904 N N . LEU A 1 110 ? -0.847 9.780 -3.801 1.00 96.38 110 LEU A N 1
ATOM 905 C CA . LEU A 1 110 ? -1.199 8.541 -3.112 1.00 96.38 110 LEU A CA 1
ATOM 906 C C . LEU A 1 110 ? -0.711 8.565 -1.660 1.00 96.38 110 LEU A C 1
ATOM 908 O O . LEU A 1 110 ? -1.492 8.279 -0.749 1.00 96.38 110 LEU A O 1
ATOM 912 N N . LEU A 1 111 ? 0.537 8.979 -1.422 1.00 96.00 111 LEU A N 1
ATOM 913 C CA . LEU A 1 111 ? 1.101 9.081 -0.076 1.00 96.00 111 LEU A CA 1
ATOM 914 C C . LEU A 1 111 ? 0.347 10.109 0.779 1.00 96.00 111 LEU A C 1
ATOM 916 O O . LEU A 1 111 ? -0.029 9.814 1.914 1.00 96.00 111 LEU A O 1
ATOM 920 N N . ALA A 1 112 ? 0.062 11.292 0.229 1.00 97.75 112 ALA A N 1
ATOM 921 C CA . ALA A 1 112 ? -0.724 12.319 0.906 1.00 97.75 112 ALA A CA 1
ATOM 922 C C . ALA A 1 112 ? -2.132 11.812 1.259 1.00 97.75 112 ALA A C 1
ATOM 924 O O . ALA A 1 112 ? -2.612 12.031 2.374 1.00 97.75 112 ALA A O 1
ATOM 925 N N . SER A 1 113 ? -2.769 11.073 0.347 1.00 97.44 113 SER A N 1
ATOM 926 C CA . SER A 1 113 ? -4.079 10.452 0.572 1.00 97.44 113 SER A CA 1
ATOM 927 C C . SER A 1 113 ? -4.028 9.390 1.675 1.00 97.44 113 SER A C 1
ATOM 929 O O . SER A 1 113 ? -4.895 9.371 2.552 1.00 97.44 113 SER A O 1
ATOM 931 N N . ALA A 1 114 ? -2.995 8.542 1.686 1.00 95.94 114 ALA A N 1
ATOM 932 C CA . ALA A 1 114 ? -2.790 7.530 2.720 1.00 95.94 114 ALA A CA 1
ATOM 933 C C . ALA A 1 114 ? -2.570 8.162 4.105 1.00 95.94 114 ALA A C 1
ATOM 935 O O . ALA A 1 114 ? -3.215 7.757 5.075 1.00 95.94 114 ALA A O 1
ATOM 936 N N . ILE A 1 115 ? -1.734 9.202 4.195 1.00 97.44 115 ILE A N 1
ATOM 937 C CA . ILE A 1 115 ? -1.498 9.954 5.438 1.00 97.44 115 ILE A CA 1
ATOM 938 C C . ILE A 1 115 ? -2.785 10.639 5.908 1.00 97.44 115 ILE A C 1
ATOM 940 O O . ILE A 1 115 ? -3.154 10.518 7.077 1.00 97.44 115 ILE A O 1
ATOM 944 N N . GLY A 1 116 ? -3.505 11.316 5.009 1.00 98.00 116 GLY A N 1
ATOM 945 C CA . GLY A 1 116 ? -4.772 11.973 5.333 1.00 98.00 116 GLY A CA 1
ATOM 946 C C . GLY A 1 116 ? -5.805 10.989 5.886 1.00 98.00 116 GLY A C 1
ATOM 947 O O . GLY A 1 116 ? -6.426 11.242 6.924 1.00 98.00 116 GLY A O 1
ATOM 948 N N . MET A 1 117 ? -5.928 9.820 5.256 1.00 97.38 117 MET A N 1
ATOM 949 C CA . MET A 1 117 ? -6.809 8.754 5.730 1.00 97.38 117 MET A CA 1
ATOM 950 C C . MET A 1 117 ? -6.351 8.155 7.057 1.00 97.38 117 MET A C 1
ATOM 952 O O . MET A 1 117 ? -7.192 7.888 7.913 1.00 97.38 117 MET A O 1
ATOM 956 N N . LEU A 1 118 ? -5.046 7.983 7.278 1.00 97.62 118 LEU A N 1
ATOM 957 C CA . LEU A 1 118 ? -4.517 7.520 8.560 1.00 97.62 118 LEU A CA 1
ATOM 958 C C . LEU A 1 118 ? -4.874 8.492 9.693 1.00 97.62 118 LEU A C 1
ATOM 960 O O . LEU A 1 118 ? -5.399 8.072 10.727 1.00 97.62 118 LEU A O 1
ATOM 964 N N . VAL A 1 119 ? -4.655 9.794 9.488 1.00 98.19 119 VAL A N 1
ATOM 965 C CA . VAL A 1 119 ? -5.017 10.841 10.456 1.00 98.19 119 VAL A CA 1
ATOM 966 C C . VAL A 1 119 ? -6.517 10.804 10.756 1.00 98.19 119 VAL A C 1
ATOM 968 O O . VAL A 1 119 ? -6.922 10.833 11.923 1.00 98.19 119 VAL A O 1
ATOM 971 N N . GLN A 1 120 ? -7.353 10.675 9.724 1.00 97.50 120 GLN A N 1
ATOM 972 C CA . GLN A 1 120 ? -8.801 10.580 9.888 1.00 97.50 120 GLN A CA 1
ATOM 973 C C . GLN A 1 120 ? -9.219 9.318 10.663 1.0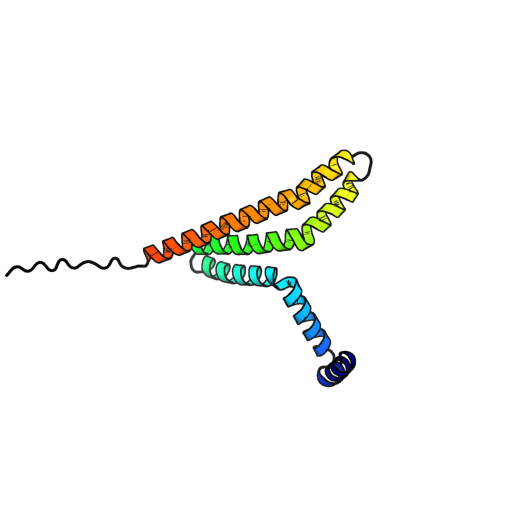0 97.50 120 GLN A C 1
ATOM 975 O O . GLN A 1 120 ? -10.043 9.402 11.580 1.00 97.50 120 GLN A O 1
ATOM 980 N N . SER A 1 121 ? -8.619 8.166 10.366 1.00 97.25 121 SER A N 1
ATOM 981 C CA . SER A 1 121 ? -8.859 6.896 11.063 1.00 97.25 121 SER A CA 1
ATOM 982 C C . SER A 1 121 ? -8.471 6.969 12.545 1.00 97.25 121 SER A C 1
ATOM 984 O O . SER A 1 121 ? -9.231 6.529 13.419 1.00 97.25 121 SER A O 1
ATOM 986 N N . ILE A 1 122 ? -7.338 7.603 12.864 1.00 97.69 122 ILE A N 1
ATOM 987 C CA . ILE A 1 122 ? -6.904 7.861 14.246 1.00 97.69 122 ILE A CA 1
ATOM 988 C C . ILE A 1 122 ? -7.904 8.776 14.958 1.00 97.69 122 ILE A C 1
ATOM 990 O O . ILE A 1 122 ? -8.380 8.448 16.049 1.00 97.69 122 ILE A O 1
ATOM 994 N N . ARG A 1 123 ? -8.286 9.895 14.331 1.00 97.69 123 ARG A N 1
ATOM 995 C CA . ARG A 1 123 ? -9.264 10.842 14.884 1.00 97.69 123 ARG A CA 1
ATOM 996 C C . ARG A 1 123 ? -10.593 10.157 15.204 1.00 97.69 123 ARG A C 1
ATOM 998 O O . ARG A 1 123 ? -11.112 10.319 16.310 1.00 97.69 123 ARG A O 1
ATOM 1005 N N . LEU A 1 124 ? -11.135 9.367 14.276 1.00 96.00 124 LEU A N 1
ATOM 1006 C CA . LEU A 1 124 ? -12.380 8.619 14.483 1.00 96.00 124 LEU A CA 1
ATOM 1007 C C . LEU A 1 124 ? -12.256 7.599 15.618 1.00 96.00 124 LEU A C 1
ATOM 1009 O O . LEU A 1 124 ? -13.177 7.467 16.424 1.00 96.00 124 LEU A O 1
ATOM 1013 N N . SER A 1 125 ? -11.106 6.936 15.734 1.00 95.62 125 SER A N 1
ATOM 1014 C CA . SER A 1 125 ? -10.834 5.992 16.822 1.00 95.62 125 SER A CA 1
ATOM 1015 C C . SER A 1 125 ? -10.845 6.681 18.189 1.00 95.62 125 SER A C 1
ATOM 1017 O O . SER A 1 125 ? -11.419 6.158 19.145 1.00 95.62 125 SER A O 1
ATOM 1019 N N . ILE A 1 126 ? -10.255 7.877 18.291 1.00 96.06 126 ILE A N 1
ATOM 1020 C CA . ILE A 1 126 ? -10.256 8.678 19.525 1.00 96.06 126 ILE A CA 1
ATOM 1021 C C . ILE A 1 126 ? -11.681 9.108 19.887 1.00 96.06 126 ILE A C 1
ATOM 1023 O O . ILE A 1 126 ? -12.094 8.957 21.039 1.00 96.06 126 ILE A O 1
ATOM 1027 N N . LEU A 1 127 ? -12.452 9.607 18.917 1.00 94.06 127 LEU A N 1
ATOM 1028 C CA . LEU A 1 127 ? -13.840 10.023 19.136 1.00 94.06 127 LEU A CA 1
ATOM 1029 C C . LEU A 1 127 ? -14.723 8.848 19.574 1.00 94.06 127 LEU A C 1
ATOM 1031 O O . LEU A 1 127 ? -15.460 8.968 20.551 1.00 94.06 127 LEU A O 1
ATOM 1035 N N . ALA A 1 128 ? -14.587 7.691 18.924 1.00 90.81 128 ALA A N 1
ATOM 1036 C CA . ALA A 1 128 ? -15.311 6.479 19.293 1.00 90.81 128 ALA A CA 1
ATOM 1037 C C . ALA A 1 128 ? -14.974 6.010 20.720 1.00 90.81 128 ALA A C 1
ATOM 1039 O O . ALA A 1 128 ? -15.862 5.569 21.446 1.00 90.81 128 ALA A O 1
ATOM 1040 N N . ARG A 1 129 ? -13.711 6.137 21.155 1.00 91.06 129 ARG A N 1
ATOM 1041 C CA . ARG A 1 129 ? -13.308 5.836 22.541 1.00 91.06 129 ARG A CA 1
ATOM 1042 C C . ARG A 1 129 ? -13.927 6.808 23.545 1.00 91.06 129 ARG A C 1
ATOM 1044 O O . ARG A 1 129 ? -14.375 6.368 24.599 1.00 91.06 129 ARG A O 1
ATOM 1051 N N . ARG A 1 130 ? -13.968 8.109 23.231 1.00 91.19 130 ARG A N 1
ATOM 1052 C CA . ARG A 1 130 ? -14.577 9.131 24.103 1.00 91.19 130 ARG A CA 1
ATOM 1053 C C . ARG A 1 130 ? -16.078 8.907 24.275 1.00 91.19 130 ARG A C 1
ATOM 1055 O O . ARG A 1 130 ? -16.551 8.960 25.401 1.00 91.19 130 ARG A O 1
ATOM 1062 N N . ALA A 1 131 ? -16.789 8.574 23.198 1.00 86.56 131 ALA A N 1
ATOM 1063 C CA . ALA A 1 131 ? -18.225 8.288 23.237 1.00 86.56 131 ALA A CA 1
ATOM 1064 C C . ALA A 1 131 ? -18.595 7.060 24.093 1.00 86.56 131 ALA A C 1
ATOM 1066 O O . ALA A 1 131 ? -19.721 6.959 24.563 1.00 86.56 131 ALA A O 1
ATOM 1067 N N . ARG A 1 132 ? -17.657 6.126 24.305 1.00 83.44 132 ARG A N 1
ATOM 1068 C CA . ARG A 1 132 ? -17.864 4.927 25.136 1.00 83.44 132 ARG A CA 1
ATOM 1069 C C . ARG A 1 132 ? -17.545 5.133 26.616 1.00 83.44 132 ARG A C 1
ATOM 1071 O O . ARG A 1 132 ? -17.792 4.222 27.400 1.00 83.44 132 ARG A O 1
ATOM 1078 N N . ARG A 1 133 ? -16.962 6.270 27.016 1.00 79.94 133 ARG A N 1
ATOM 1079 C CA . ARG A 1 133 ? -16.734 6.543 28.439 1.00 79.94 133 ARG A CA 1
ATOM 1080 C C . ARG A 1 133 ? -18.082 6.896 29.075 1.00 79.94 133 ARG A C 1
ATOM 1082 O O . ARG A 1 133 ? -18.678 7.880 28.639 1.00 79.94 133 ARG A O 1
ATOM 1089 N N . PRO A 1 134 ? -18.568 6.136 30.073 1.00 63.53 134 PRO A N 1
ATOM 1090 C CA . PRO A 1 134 ? -19.750 6.546 30.811 1.00 63.53 134 PRO A CA 1
ATOM 1091 C C . PRO A 1 134 ? -19.451 7.905 31.442 1.00 63.53 134 PRO A C 1
ATOM 1093 O O . PRO A 1 134 ? -18.408 8.086 32.076 1.00 63.53 134 PRO A O 1
ATOM 1096 N N . VAL A 1 135 ? -20.341 8.873 31.226 1.00 61.84 135 VAL A N 1
ATOM 1097 C CA . VAL A 1 135 ? -20.357 10.095 32.027 1.00 61.84 135 VAL A CA 1
ATOM 1098 C C . VAL A 1 135 ? -20.504 9.609 33.461 1.00 61.84 135 VAL A C 1
ATOM 1100 O O . VAL A 1 135 ? -21.523 9.005 33.793 1.00 61.84 135 VAL A O 1
ATOM 1103 N N . ALA A 1 136 ? -19.465 9.776 34.280 1.00 59.41 136 ALA A N 1
ATOM 1104 C CA . ALA A 1 136 ? -19.599 9.586 35.711 1.00 59.41 136 ALA A CA 1
ATOM 1105 C C . ALA A 1 136 ? -20.702 10.551 36.140 1.00 59.41 136 ALA A C 1
ATOM 1107 O O . ALA A 1 136 ? -20.499 11.765 36.146 1.00 59.41 136 ALA A O 1
ATOM 1108 N N . VAL A 1 137 ? -21.899 10.013 36.370 1.00 59.62 137 VAL A N 1
ATOM 1109 C CA . VAL A 1 137 ? -23.002 10.746 36.967 1.00 59.62 137 VAL A CA 1
ATOM 1110 C C . VAL A 1 137 ? -22.461 11.172 38.318 1.00 59.62 137 VAL A C 1
ATOM 1112 O O . VAL A 1 137 ? -22.339 10.355 39.228 1.00 59.62 137 VAL A O 1
ATOM 1115 N N . VAL A 1 138 ? -22.034 12.430 38.414 1.00 57.34 138 VAL A N 1
ATOM 1116 C CA . VAL A 1 138 ? -21.771 13.076 39.691 1.00 57.34 138 VAL A CA 1
ATOM 1117 C C . VAL A 1 138 ? -23.113 13.029 40.396 1.00 57.34 138 VAL A C 1
ATOM 1119 O O . VAL A 1 138 ? -24.013 13.809 40.093 1.00 57.34 13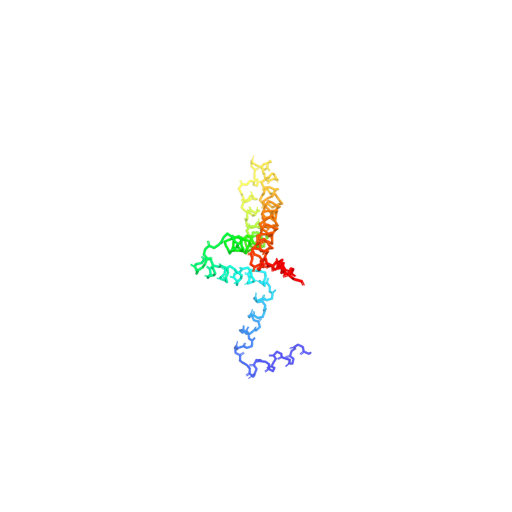8 VAL A O 1
ATOM 1122 N N . SER A 1 139 ? -23.290 12.033 41.261 1.00 51.38 139 SER A N 1
ATOM 1123 C CA . SER A 1 139 ? -24.414 11.989 42.169 1.00 51.38 139 SER A CA 1
ATOM 1124 C C . SER A 1 139 ? -24.259 13.206 43.065 1.00 51.38 139 SER A C 1
ATOM 1126 O O . SER A 1 139 ? -23.484 13.195 44.022 1.00 51.38 139 SER A O 1
ATOM 1128 N N . SER A 1 140 ? -24.973 14.275 42.735 1.00 54.66 140 SER A N 1
ATOM 1129 C CA . SER A 1 140 ? -25.329 15.312 43.684 1.00 54.66 140 SER A CA 1
ATOM 1130 C C . SER A 1 140 ? -26.180 14.637 44.756 1.00 54.66 140 SER A C 1
ATOM 1132 O O . SER A 1 140 ? -27.408 14.618 44.677 1.00 54.66 140 SER A O 1
ATOM 1134 N N . HIS A 1 141 ? -25.527 13.996 45.724 1.00 51.94 141 HIS A N 1
ATOM 1135 C CA . HIS A 1 141 ? -26.179 13.548 46.939 1.00 51.94 141 HIS A CA 1
ATOM 1136 C C . HIS A 1 141 ? -26.444 14.799 47.776 1.00 51.94 141 HIS A C 1
ATOM 1138 O O . HIS A 1 141 ? -25.693 15.162 48.674 1.00 51.94 141 HIS A O 1
ATOM 1144 N N . GLY A 1 142 ? -27.510 15.501 47.397 1.00 54.59 142 GLY A N 1
ATOM 1145 C CA . GLY A 1 142 ? -28.254 16.336 48.311 1.00 54.59 142 GLY A CA 1
ATOM 1146 C C . GLY A 1 142 ? -28.968 15.431 49.311 1.00 54.59 142 GLY A C 1
ATOM 1147 O O . GLY A 1 142 ? -29.877 14.691 48.950 1.00 54.59 142 GLY A O 1
ATOM 1148 N N . ARG A 1 143 ? -28.523 15.505 50.559 1.00 50.41 143 ARG A N 1
ATOM 1149 C CA . ARG A 1 143 ? -29.292 15.379 51.806 1.00 50.41 143 ARG A CA 1
ATOM 1150 C C . ARG A 1 143 ? -28.539 16.316 52.758 1.00 50.41 143 ARG A C 1
ATOM 1152 O O . ARG A 1 143 ? -27.364 16.077 52.989 1.00 50.41 143 ARG A O 1
ATOM 1159 N N . GLN A 1 144 ? -29.028 17.495 53.159 1.00 49.31 144 GLN A N 1
ATOM 1160 C CA . GLN A 1 144 ? -30.276 17.742 53.892 1.00 49.31 144 GLN A CA 1
ATOM 1161 C C . GLN A 1 144 ? -30.602 16.561 54.803 1.00 49.31 144 GLN A C 1
ATOM 1163 O O . GLN A 1 144 ? -31.324 15.663 54.378 1.00 49.31 144 GLN A O 1
ATOM 1168 N N . VAL A 1 145 ? -29.961 16.499 55.974 1.00 51.38 145 VAL A N 1
ATOM 1169 C CA . VAL A 1 145 ? -30.532 16.937 57.266 1.00 51.38 145 VAL A CA 1
ATOM 1170 C C . VAL A 1 145 ? -29.382 17.393 58.161 1.00 51.38 145 VAL A C 1
ATOM 1172 O O . VAL A 1 145 ? -28.347 16.692 58.151 1.00 51.38 145 VAL A O 1
#

Foldseek 3Di:
DVVVVVVVCCVPVNCVSVVVVVVVCVCVVCVQLVQLVVQLVVLVVVCVVPVDPLSVLSNVLSVLSNVLCCLQPPVLVVQLVVLCVVCVPPNVVCSVVSNCCSHPVVSVVSVVVSVVSVVVSVVVVVVVVVVPDPPPPPPPPDDDD